Protein AF-Q8F537-F1 (afdb_monomer_lite)

Structure (mmCIF, N/CA/C/O backbone):
data_AF-Q8F537-F1
#
_entry.id   AF-Q8F537-F1
#
loop_
_atom_site.group_PDB
_atom_site.id
_atom_site.type_symbol
_atom_site.label_atom_id
_atom_site.label_alt_id
_atom_site.label_comp_id
_atom_site.label_asym_id
_atom_site.label_entity_id
_atom_site.label_seq_id
_atom_site.pdbx_PDB_ins_code
_atom_site.Cartn_x
_atom_site.Cartn_y
_atom_site.Cartn_z
_atom_site.occupancy
_atom_site.B_iso_or_equiv
_atom_site.auth_seq_id
_atom_site.auth_comp_id
_atom_site.auth_asym_id
_atom_site.auth_atom_id
_atom_site.pdbx_PDB_model_num
ATOM 1 N N . MET A 1 1 ? 9.722 -11.213 -2.192 1.00 48.25 1 MET A N 1
ATOM 2 C CA . MET A 1 1 ? 9.860 -10.135 -3.198 1.00 48.25 1 MET A CA 1
ATOM 3 C C . MET A 1 1 ? 8.529 -9.392 -3.243 1.00 48.25 1 MET A C 1
ATOM 5 O O . MET A 1 1 ? 7.510 -10.053 -3.369 1.00 48.25 1 MET A O 1
ATOM 9 N N . ASN A 1 2 ? 8.493 -8.079 -2.996 1.00 60.75 2 ASN A N 1
ATOM 10 C CA . ASN A 1 2 ? 7.237 -7.319 -2.866 1.00 60.75 2 ASN A CA 1
ATOM 11 C C . ASN A 1 2 ? 6.687 -6.928 -4.257 1.00 60.75 2 ASN A C 1
ATOM 13 O O . ASN A 1 2 ? 6.719 -5.747 -4.591 1.00 60.75 2 ASN A O 1
ATOM 17 N N . SER A 1 3 ? 6.206 -7.895 -5.055 1.00 70.81 3 SER A N 1
ATOM 18 C CA . SER A 1 3 ? 5.840 -7.671 -6.473 1.00 70.81 3 SER A CA 1
ATOM 19 C C . SER A 1 3 ? 4.796 -6.565 -6.667 1.00 70.81 3 SER A C 1
ATOM 21 O O . SER A 1 3 ? 4.994 -5.669 -7.477 1.00 70.81 3 SER A O 1
ATOM 23 N N . VAL A 1 4 ? 3.760 -6.536 -5.825 1.00 74.50 4 VAL A N 1
ATOM 24 C CA . VAL A 1 4 ? 2.642 -5.579 -5.927 1.00 74.50 4 VAL A CA 1
ATOM 25 C C . VAL A 1 4 ? 3.098 -4.118 -5.825 1.00 74.50 4 VAL A C 1
ATOM 27 O O . VAL A 1 4 ? 2.581 -3.240 -6.509 1.00 74.50 4 VAL A O 1
ATOM 30 N N . PHE A 1 5 ? 4.088 -3.827 -4.974 1.00 76.31 5 PHE A N 1
ATOM 31 C CA . PHE A 1 5 ? 4.584 -2.454 -4.836 1.00 76.31 5 PHE A CA 1
ATOM 32 C C . PHE A 1 5 ? 5.459 -2.029 -6.009 1.00 76.31 5 PHE A C 1
ATOM 34 O O . PHE A 1 5 ? 5.542 -0.836 -6.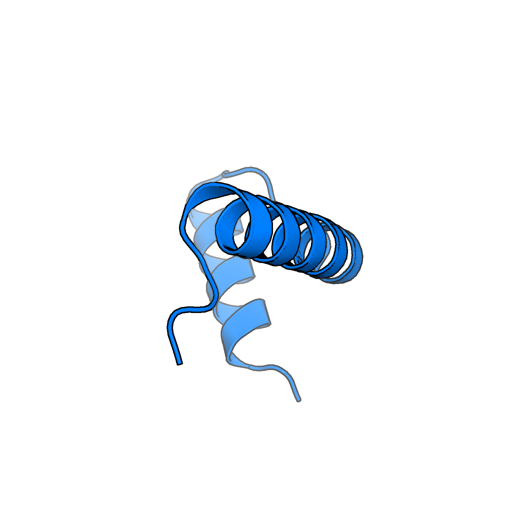289 1.00 76.31 5 PHE A O 1
ATOM 41 N N . ASP A 1 6 ? 6.146 -2.966 -6.650 1.00 82.81 6 ASP A N 1
ATOM 42 C CA . ASP A 1 6 ? 7.019 -2.653 -7.775 1.00 82.81 6 ASP A CA 1
ATOM 43 C C . ASP A 1 6 ? 6.204 -2.499 -9.070 1.00 82.81 6 ASP A C 1
ATOM 45 O O . ASP A 1 6 ? 6.467 -1.570 -9.831 1.00 82.81 6 ASP A O 1
ATOM 49 N N . GLU A 1 7 ? 5.127 -3.273 -9.238 1.00 84.56 7 GLU A N 1
ATOM 50 C CA . GLU A 1 7 ? 4.110 -3.068 -10.282 1.00 84.56 7 GLU A CA 1
ATOM 51 C C . GLU A 1 7 ? 3.415 -1.706 -10.137 1.00 84.56 7 GLU A C 1
ATOM 53 O O . GLU A 1 7 ? 3.400 -0.907 -11.073 1.00 84.56 7 GLU A O 1
ATOM 58 N N . MET A 1 8 ? 2.945 -1.372 -8.930 1.00 83.94 8 MET A N 1
ATOM 59 C CA . MET A 1 8 ? 2.312 -0.077 -8.661 1.00 83.94 8 MET A CA 1
ATOM 60 C C . MET A 1 8 ? 3.265 1.098 -8.937 1.00 83.94 8 MET A C 1
ATOM 62 O O . MET A 1 8 ? 2.855 2.130 -9.464 1.00 83.94 8 MET A O 1
ATOM 66 N N . LYS A 1 9 ? 4.559 0.968 -8.611 1.00 84.81 9 LYS A N 1
ATOM 67 C CA . LYS A 1 9 ? 5.553 1.992 -8.976 1.00 84.81 9 LYS A CA 1
ATOM 68 C C . LYS A 1 9 ? 5.716 2.109 -10.485 1.00 84.81 9 LYS A C 1
ATOM 70 O O . LYS A 1 9 ? 5.820 3.230 -10.971 1.00 84.81 9 LYS A O 1
ATOM 75 N N . ALA A 1 10 ? 5.768 0.990 -11.206 1.00 86.94 10 ALA A N 1
ATOM 76 C CA . ALA A 1 10 ? 5.909 0.997 -12.657 1.00 86.94 10 ALA A CA 1
ATOM 77 C C . ALA A 1 10 ? 4.734 1.731 -13.325 1.00 86.94 10 ALA A C 1
ATOM 79 O O . ALA A 1 10 ? 4.953 2.565 -14.204 1.00 86.94 10 ALA A O 1
ATOM 80 N N . GLU A 1 11 ? 3.507 1.515 -12.844 1.00 89.00 11 GLU A N 1
ATOM 81 C CA . GLU A 1 11 ? 2.329 2.261 -13.297 1.00 89.00 11 GLU A CA 1
ATOM 82 C C . GLU A 1 11 ? 2.415 3.754 -12.961 1.00 89.00 11 GLU A C 1
ATOM 84 O O . GLU A 1 11 ? 2.195 4.598 -13.832 1.00 89.00 11 GLU A O 1
ATOM 89 N N . LEU A 1 12 ? 2.804 4.114 -11.733 1.00 89.00 12 LEU A N 1
ATOM 90 C CA . LEU A 1 12 ? 2.979 5.521 -11.353 1.00 89.00 12 LEU A CA 1
ATOM 91 C C . LEU A 1 12 ? 4.025 6.221 -12.235 1.00 89.00 12 LEU A C 1
ATOM 93 O O . LEU A 1 12 ? 3.793 7.345 -12.676 1.00 89.00 12 LEU A O 1
ATOM 97 N N . ILE A 1 13 ? 5.140 5.553 -12.548 1.00 88.56 13 ILE A N 1
ATOM 98 C CA . ILE A 1 13 ? 6.180 6.081 -13.444 1.00 88.56 13 ILE A CA 1
ATOM 99 C C . ILE A 1 13 ? 5.631 6.259 -14.862 1.00 88.56 13 ILE A C 1
ATOM 101 O O . ILE A 1 13 ? 5.826 7.322 -15.455 1.00 88.56 13 ILE A O 1
ATOM 105 N N . LYS A 1 14 ? 4.899 5.267 -15.390 1.00 93.69 14 LYS A N 1
ATOM 106 C CA . LYS A 1 14 ? 4.257 5.332 -16.714 1.00 93.69 14 LYS A CA 1
ATOM 107 C C . LYS A 1 14 ? 3.343 6.553 -16.842 1.00 93.69 14 LYS A C 1
ATOM 109 O O . LYS A 1 14 ? 3.355 7.224 -17.870 1.00 93.69 14 LYS A O 1
ATOM 114 N N . HIS A 1 15 ? 2.599 6.872 -15.785 1.00 94.06 15 HIS A N 1
ATOM 115 C CA . HIS A 1 15 ? 1.700 8.025 -15.733 1.00 94.06 15 HIS A CA 1
ATOM 116 C C . HIS A 1 15 ? 2.368 9.330 -15.256 1.00 94.06 15 HIS A C 1
ATOM 118 O O . HIS A 1 15 ? 1.677 10.331 -15.082 1.00 94.06 15 HIS A O 1
ATOM 124 N N . ARG A 1 16 ? 3.699 9.352 -15.059 1.00 89.00 16 ARG A N 1
A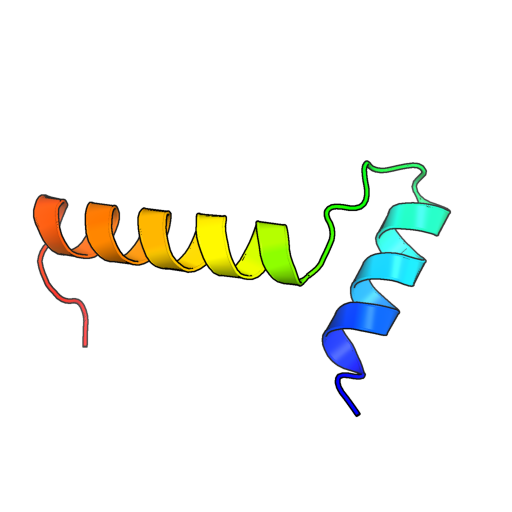TOM 125 C CA . ARG A 1 16 ? 4.471 10.498 -14.525 1.00 89.00 16 ARG A CA 1
ATOM 126 C C . ARG A 1 16 ? 3.956 11.014 -13.175 1.00 89.00 16 ARG A C 1
ATOM 128 O O . ARG A 1 16 ? 4.060 12.199 -12.863 1.00 89.00 16 ARG A O 1
ATOM 135 N N . LEU A 1 17 ? 3.405 10.116 -12.367 1.00 88.31 17 LEU A N 1
ATOM 136 C CA . LEU A 1 17 ? 2.904 10.411 -11.035 1.00 88.31 17 LEU A CA 1
ATOM 137 C C . LEU A 1 17 ? 4.031 10.323 -9.995 1.00 88.31 17 LEU A C 1
ATOM 139 O O . LEU A 1 17 ? 4.973 9.541 -10.144 1.00 88.31 17 LEU A O 1
ATOM 143 N N . PRO A 1 18 ? 3.948 11.111 -8.910 1.00 84.38 18 PRO A N 1
ATOM 144 C CA . PRO A 1 18 ? 4.978 11.131 -7.883 1.00 84.38 18 PRO A CA 1
ATOM 145 C C . PRO A 1 18 ? 5.084 9.777 -7.175 1.00 84.38 18 PRO A C 1
ATOM 147 O O . PRO A 1 18 ? 4.155 9.317 -6.506 1.00 84.38 18 PRO A O 1
ATOM 150 N N . VAL A 1 19 ? 6.263 9.162 -7.270 1.00 85.19 19 VAL A N 1
ATOM 151 C CA . VAL A 1 19 ? 6.563 7.898 -6.598 1.00 85.19 19 VAL A CA 1
ATOM 152 C C . VAL A 1 19 ? 7.094 8.173 -5.197 1.00 85.19 19 VAL A C 1
ATOM 154 O O . VAL A 1 19 ? 8.157 8.761 -5.007 1.00 85.19 19 VAL A O 1
ATOM 157 N N . VAL A 1 20 ? 6.359 7.714 -4.187 1.00 81.75 20 VAL A N 1
ATOM 158 C CA . VAL A 1 20 ? 6.786 7.809 -2.788 1.00 81.75 20 VAL A CA 1
ATOM 159 C C . VAL A 1 20 ? 7.569 6.548 -2.410 1.00 81.75 20 VAL A C 1
ATOM 161 O O . VAL A 1 20 ? 7.070 5.443 -2.626 1.00 81.75 20 VAL A O 1
ATOM 164 N N . PRO A 1 21 ? 8.749 6.662 -1.770 1.00 81.62 21 PRO A N 1
ATOM 165 C CA . PRO A 1 21 ? 9.483 5.496 -1.293 1.00 81.62 21 PRO A CA 1
ATOM 166 C C . PRO A 1 21 ? 8.634 4.616 -0.367 1.00 81.62 21 PRO A C 1
ATOM 168 O O . PRO A 1 21 ? 7.964 5.124 0.539 1.00 81.62 21 PRO A O 1
ATOM 171 N N . ASN A 1 22 ? 8.726 3.290 -0.523 1.00 80.94 22 ASN A N 1
ATOM 172 C CA . ASN A 1 22 ? 7.926 2.321 0.244 1.00 80.94 22 ASN A CA 1
ATOM 173 C C . ASN A 1 22 ? 8.024 2.539 1.764 1.00 80.94 22 ASN A C 1
ATOM 175 O O . ASN A 1 22 ? 7.030 2.418 2.479 1.00 80.94 22 ASN A O 1
ATOM 179 N N . ARG A 1 23 ? 9.207 2.911 2.273 1.00 82.06 23 ARG A N 1
ATOM 180 C CA . ARG A 1 23 ? 9.421 3.218 3.698 1.00 82.06 23 ARG A CA 1
ATOM 181 C C . ARG A 1 23 ? 8.583 4.416 4.155 1.00 82.06 23 ARG A C 1
ATOM 183 O O . ARG A 1 23 ? 7.931 4.358 5.198 1.00 82.06 23 ARG A O 1
ATOM 190 N N . THR A 1 24 ? 8.563 5.478 3.356 1.00 83.88 24 THR A N 1
ATOM 191 C CA . THR A 1 24 ? 7.785 6.695 3.618 1.00 83.88 24 THR A CA 1
ATOM 192 C C . THR A 1 24 ? 6.288 6.420 3.523 1.00 83.88 24 THR A C 1
ATOM 194 O O . THR A 1 24 ? 5.531 6.862 4.391 1.00 83.88 24 THR A O 1
ATOM 197 N N . PHE A 1 25 ? 5.860 5.639 2.526 1.00 84.50 25 PHE A N 1
ATOM 198 C CA . PHE A 1 25 ? 4.469 5.214 2.379 1.00 84.50 25 PHE A CA 1
ATOM 199 C C . PHE A 1 25 ? 3.996 4.410 3.596 1.00 84.50 25 PHE A C 1
ATOM 201 O O . PHE A 1 25 ? 3.004 4.785 4.219 1.00 84.50 25 PHE A O 1
ATOM 208 N N . LYS A 1 26 ? 4.750 3.382 4.016 1.00 85.31 26 LYS A N 1
ATOM 209 C CA . LYS A 1 26 ? 4.428 2.564 5.200 1.00 85.31 26 LYS A CA 1
ATOM 210 C C . LYS A 1 26 ? 4.325 3.405 6.474 1.00 85.31 26 LYS A C 1
ATOM 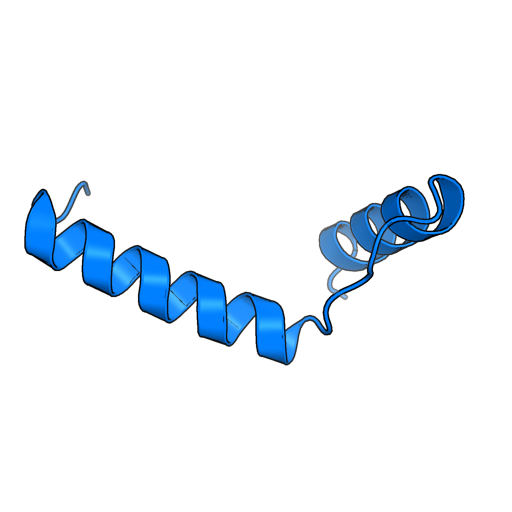212 O O . LYS A 1 26 ? 3.388 3.221 7.251 1.00 85.31 26 LYS A O 1
ATOM 217 N N . ARG A 1 27 ? 5.233 4.373 6.674 1.00 88.94 27 ARG A N 1
ATOM 218 C CA . ARG A 1 27 ? 5.177 5.296 7.822 1.00 88.94 27 ARG A CA 1
ATOM 219 C C . ARG A 1 27 ? 3.894 6.127 7.808 1.00 88.94 27 ARG A C 1
ATOM 221 O O . ARG A 1 27 ? 3.190 6.176 8.814 1.00 88.94 27 ARG A O 1
ATOM 228 N N . LYS A 1 28 ? 3.568 6.751 6.670 1.00 89.50 28 LYS A N 1
ATOM 229 C CA . LYS A 1 28 ? 2.344 7.555 6.515 1.00 89.50 28 LYS A CA 1
ATOM 230 C C . LYS A 1 28 ? 1.082 6.703 6.676 1.00 89.50 28 LYS A C 1
ATOM 232 O O . LYS A 1 28 ? 0.152 7.137 7.347 1.00 89.50 28 LYS A O 1
ATOM 237 N N . HIS A 1 29 ? 1.066 5.495 6.118 1.00 87.94 29 HIS A N 1
ATOM 238 C CA . HIS A 1 29 ? -0.052 4.562 6.228 1.00 87.94 29 HIS A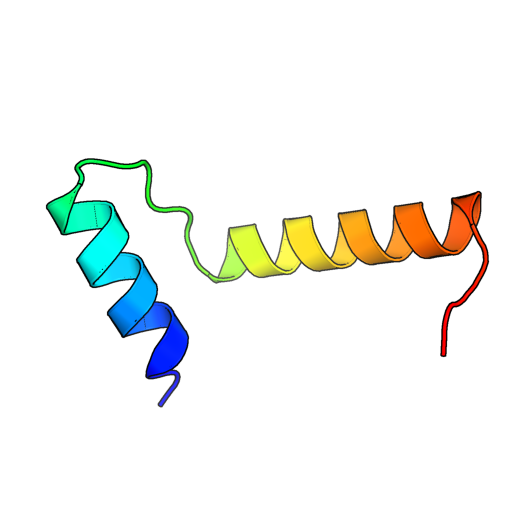 CA 1
ATOM 239 C C . HIS A 1 29 ? -0.303 4.147 7.685 1.00 87.94 29 HIS A C 1
ATOM 241 O O . HIS A 1 29 ? -1.428 4.272 8.158 1.00 87.94 29 HIS A O 1
ATOM 247 N N . LYS A 1 30 ? 0.741 3.770 8.441 1.00 90.06 30 LYS A N 1
ATOM 248 C CA . LYS A 1 30 ? 0.614 3.423 9.870 1.00 90.06 30 LYS A CA 1
ATOM 249 C C . LYS A 1 30 ? 0.064 4.586 10.702 1.00 90.06 30 LYS A C 1
ATOM 251 O O . LYS A 1 30 ? -0.794 4.378 11.554 1.00 90.06 30 LYS A O 1
ATOM 256 N N . ILE A 1 31 ? 0.528 5.810 10.436 1.00 90.50 31 ILE A N 1
ATOM 257 C CA . ILE A 1 31 ? 0.035 7.016 11.120 1.00 90.50 31 ILE A CA 1
ATOM 258 C C . ILE A 1 31 ? -1.438 7.270 10.784 1.00 90.50 31 ILE A C 1
ATOM 260 O O . ILE A 1 31 ? -2.222 7.533 11.691 1.00 90.50 31 ILE A O 1
ATOM 264 N N . ARG A 1 32 ? -1.827 7.179 9.504 1.00 88.44 32 ARG A N 1
ATOM 265 C CA . ARG A 1 32 ? -3.228 7.352 9.089 1.00 88.44 32 ARG A CA 1
ATOM 266 C C . ARG A 1 32 ? -4.135 6.304 9.715 1.00 88.44 32 ARG A C 1
ATOM 268 O O . ARG A 1 32 ? -5.158 6.683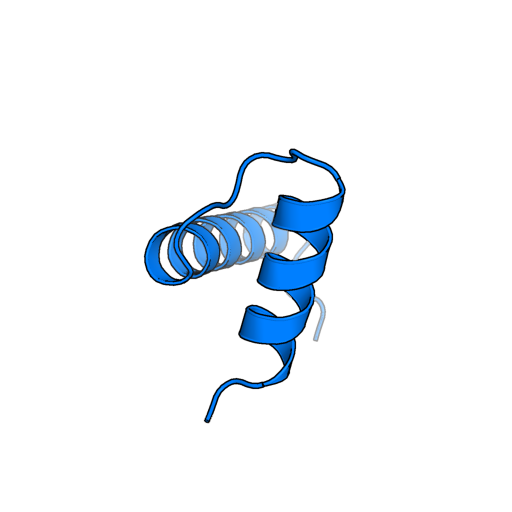 10.266 1.00 88.44 32 ARG A O 1
ATOM 275 N N . LYS A 1 33 ? -3.730 5.032 9.695 1.00 88.62 33 LYS A N 1
ATOM 276 C CA . LYS A 1 33 ? -4.482 3.943 10.323 1.00 88.62 33 LYS A CA 1
ATOM 277 C C . LYS A 1 33 ? -4.686 4.204 11.817 1.00 88.62 33 LYS A C 1
ATOM 279 O O . LYS A 1 33 ? -5.813 4.166 12.283 1.00 88.62 33 LYS A O 1
ATOM 284 N N . ARG A 1 34 ? -3.627 4.596 12.537 1.00 88.81 34 ARG A N 1
ATOM 285 C CA . ARG A 1 34 ? -3.723 4.937 13.965 1.00 88.81 34 ARG A CA 1
ATOM 286 C C . ARG A 1 34 ? -4.646 6.130 14.227 1.00 88.81 34 ARG A C 1
ATOM 288 O O . ARG A 1 34 ? -5.420 6.089 15.170 1.00 88.81 34 ARG A O 1
ATOM 295 N N . LYS A 1 35 ? -4.573 7.191 13.414 1.00 89.50 35 LYS A N 1
ATOM 296 C CA . LYS A 1 35 ? -5.499 8.331 13.536 1.00 89.50 35 LYS A CA 1
ATOM 297 C C . LYS A 1 35 ? -6.941 7.897 13.292 1.00 89.50 35 LYS A C 1
ATOM 299 O O . LYS A 1 35 ? -7.812 8.263 14.064 1.00 89.50 35 LYS A O 1
ATOM 304 N N . PHE A 1 36 ? -7.177 7.106 12.252 1.00 89.12 36 PHE A N 1
ATOM 305 C CA . PHE A 1 36 ? -8.503 6.591 11.936 1.00 89.12 36 PHE A CA 1
ATOM 306 C C . PHE A 1 36 ? -9.077 5.756 13.090 1.00 89.12 36 PHE A C 1
ATOM 308 O O . PHE A 1 36 ? -10.193 6.018 13.519 1.00 89.12 36 PHE A O 1
ATOM 315 N N . GLU A 1 37 ? -8.282 4.842 13.654 1.00 89.56 37 GLU A N 1
ATOM 316 C CA . GLU A 1 37 ? -8.666 4.036 14.823 1.00 89.56 37 GLU A CA 1
ATOM 317 C C . GLU A 1 37 ? -9.005 4.894 16.054 1.00 89.56 37 GLU A C 1
ATOM 319 O O . GLU A 1 37 ? -9.895 4.535 16.818 1.00 89.56 37 GLU A O 1
ATOM 324 N N . ILE A 1 38 ? -8.323 6.032 16.247 1.00 88.94 38 ILE A N 1
ATOM 325 C CA . ILE A 1 38 ? -8.622 6.976 17.338 1.00 88.94 38 ILE A CA 1
ATOM 326 C C . ILE A 1 38 ? -9.969 7.674 17.116 1.00 88.94 38 ILE A C 1
ATOM 328 O O . ILE A 1 38 ? -10.729 7.831 18.064 1.00 88.94 38 ILE A O 1
ATOM 332 N N . TYR A 1 39 ? -10.254 8.118 15.889 1.00 88.88 39 TYR A N 1
ATOM 333 C CA . TYR A 1 39 ? -11.453 8.912 15.603 1.00 88.88 39 TYR A CA 1
ATOM 334 C C . TYR A 1 39 ? -12.724 8.075 15.456 1.00 88.88 39 TYR A C 1
ATOM 336 O O . TYR A 1 39 ? -13.789 8.521 15.865 1.00 88.88 39 TYR A O 1
ATOM 344 N N . TYR A 1 40 ? -12.620 6.887 14.865 1.00 89.38 40 TYR A N 1
ATOM 345 C CA . TYR A 1 40 ? -13.779 6.077 14.474 1.00 89.38 40 TYR A CA 1
ATOM 346 C C . TYR A 1 40 ? -13.860 4.738 15.214 1.00 89.38 40 TYR A C 1
ATOM 348 O O . TYR A 1 40 ? -14.762 3.945 14.958 1.00 89.38 40 TYR A O 1
ATOM 356 N N . GLY A 1 41 ? -12.934 4.477 16.138 1.00 79.12 41 GLY A N 1
ATOM 357 C CA . GLY A 1 41 ? -12.806 3.182 16.792 1.00 79.12 41 GLY A CA 1
ATOM 358 C C . GLY A 1 41 ? -12.077 2.156 15.922 1.00 79.12 41 GLY A C 1
ATOM 359 O O . GLY A 1 41 ? -11.794 2.357 14.737 1.00 79.12 41 GLY A O 1
ATOM 360 N N . ARG A 1 42 ? -11.711 1.031 16.538 1.00 74.00 42 ARG A N 1
ATOM 361 C CA . ARG A 1 42 ? -10.996 -0.052 15.862 1.00 74.00 42 ARG A CA 1
ATOM 362 C C . ARG A 1 42 ? -11.995 -0.875 15.049 1.00 74.00 42 ARG A C 1
ATOM 364 O O . ARG A 1 42 ? -12.725 -1.679 15.614 1.00 74.00 42 ARG A O 1
ATOM 371 N N . VAL A 1 43 ? -12.018 -0.674 13.735 1.00 63.31 43 VAL A N 1
ATOM 372 C CA . VAL A 1 43 ? -12.777 -1.536 12.817 1.00 63.31 43 VAL A CA 1
ATOM 373 C C . VAL A 1 43 ? -11.954 -2.809 12.611 1.00 63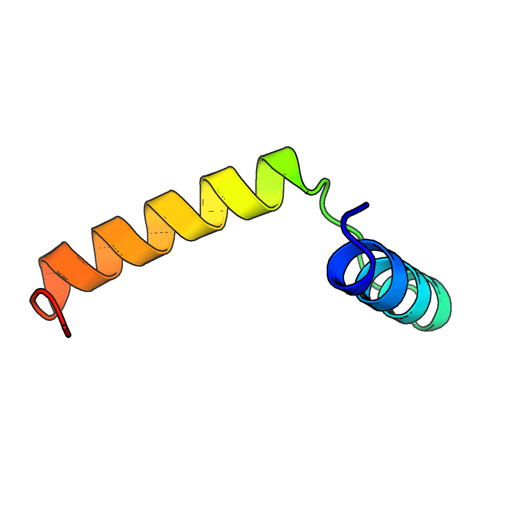.31 43 VAL A C 1
ATOM 375 O O . VAL A 1 43 ? -10.863 -2.750 12.034 1.00 63.31 43 VAL A O 1
ATOM 378 N N . SER A 1 44 ? -12.414 -3.905 13.222 1.00 59.72 44 SER A N 1
ATOM 379 C CA . SER A 1 44 ? -11.785 -5.230 13.173 1.00 59.72 44 SER A CA 1
ATOM 380 C C . SER A 1 44 ? -12.267 -6.053 11.991 1.00 59.72 44 SER A C 1
ATOM 382 O O . SER A 1 44 ? -13.401 -5.812 11.530 1.00 59.72 44 SER A O 1
#

Sequence (44 aa):
MNSVFDEMKAELIKHRLPVVPNRTFKRKHKIRKRKFEIYYGRVS

Radius of gyration: 13.69 Å; chains: 1; bounding box: 24×21×34 Å

pLDDT: mean 83.17, std 9.51, range [48.25, 94.06]

Organism: Leptospira interrogans serogroup Icterohaemorrhagiae serovar Lai (strain 56601) (NCBI:txid189518)

Foldseek 3Di:
DPVVLVVVVVVCVVVVHDDDPPVRVVVVVVVVQVVCCVPPNDDD

Secondary structure (DSSP, 8-state):
--HHHHHHHHHHHHTTPPPPPHHHHHHHHHHHHHHHHHHH----